Protein AF-A0A2J5P9A1-F1 (afdb_monomer)

Nearest PDB structures (foldseek):
  6lve-assembly1_A  TM=3.892E-01  e=6.793E-01  Paracoccus sp. SSG05
  6lvb-assembly1_A  TM=3.615E-01  e=5.360E-01  Paracoccus sp. SSG05
  6agb-assembly1_G  TM=2.607E-01  e=2.500E+00  Saccharomyces cerevisiae S288C
  5o4e-assembly1_C  TM=2.508E-01  e=5.088E+00  Homo sapiens

pLDDT: mean 72.23, std 11.92, range [46.72, 93.5]

Organism: NCBI:txid1134687

Solvent-accessible surface area (backbone atoms only — not comparable to full-atom values): 5593 Å² total; per-residue (Å²): 135,86,77,40,72,50,75,52,75,37,76,56,94,93,46,48,17,27,36,36,38,30,41,52,59,47,85,98,55,71,47,80,40,86,75,48,77,55,60,64,92,49,46,41,80,48,70,49,62,71,50,30,75,76,72,44,36,44,44,35,42,39,32,62,49,68,67,84,90,78,60,67,75,92,62,64,79,74,89,64,72,66,48,81,46,76,45,79,61,133

Foldseek 3Di:
DQWDKDWDADCDDVRRFWIKIWTCSDPPDIDIDTQDGGDNVFKDKDWDVVCCVPPVKTKMKIWTADDPPDDDPVCGDPPTDIDIGIDRDD

Secondary structure (DSSP, 8-state):
----EEEEEE-STT--SEEEEEE-SSTT--EEEEEEE--TTTEEEEE-HHHHHHH-EEEEEEEEPP-TTT--GGGTTSS--EEEEEEE--

Structure (mmCIF, N/CA/C/O backbone):
data_AF-A0A2J5P9A1-F1
#
_entry.id   AF-A0A2J5P9A1-F1
#
loop_
_atom_site.group_PDB
_atom_site.id
_atom_site.type_symbol
_atom_site.label_atom_id
_atom_site.label_alt_id
_atom_site.label_comp_id
_atom_site.label_asym_id
_atom_site.label_entity_id
_atom_site.label_seq_id
_atom_site.pdbx_PDB_ins_code
_atom_site.Cartn_x
_atom_site.Cartn_y
_atom_site.Cartn_z
_atom_site.occupancy
_atom_site.B_iso_or_equiv
_atom_site.auth_seq_id
_atom_site.auth_comp_id
_atom_site.auth_asym_id
_atom_site.auth_atom_id
_atom_site.pdbx_PDB_model_num
ATOM 1 N N . TYR A 1 1 ? -15.712 -3.834 8.521 1.00 56.09 1 TYR A N 1
ATOM 2 C CA . TYR A 1 1 ? -16.468 -2.689 7.963 1.00 56.09 1 TYR A CA 1
ATOM 3 C C . TYR A 1 1 ? -16.211 -1.457 8.816 1.00 56.09 1 TYR A C 1
ATOM 5 O O . TYR A 1 1 ? -16.215 -1.586 10.032 1.00 56.09 1 TYR A O 1
ATOM 13 N N . GLY A 1 2 ? -15.947 -0.301 8.198 1.00 75.00 2 GLY A N 1
ATOM 14 C CA . GLY A 1 2 ? -15.655 0.956 8.909 1.00 75.00 2 GLY A CA 1
ATOM 15 C C . GLY A 1 2 ? -14.176 1.218 9.212 1.00 75.00 2 GLY A C 1
ATOM 16 O O . GLY A 1 2 ? -13.875 2.151 9.946 1.00 75.00 2 GLY A O 1
ATOM 17 N N . LYS A 1 3 ? -13.259 0.414 8.659 1.00 79.19 3 LYS A N 1
ATOM 18 C CA . LYS A 1 3 ? -11.822 0.670 8.766 1.00 79.19 3 LYS A CA 1
ATOM 19 C C . LYS A 1 3 ? -11.396 1.754 7.778 1.00 79.19 3 LYS A C 1
ATOM 21 O O . LYS A 1 3 ? -11.848 1.744 6.634 1.00 79.19 3 LYS A O 1
ATOM 26 N N . ILE A 1 4 ? -10.525 2.660 8.213 1.00 82.56 4 ILE A N 1
ATOM 27 C CA . ILE A 1 4 ? -9.953 3.720 7.377 1.00 82.56 4 ILE A CA 1
ATOM 28 C C . ILE A 1 4 ? -8.448 3.490 7.307 1.00 82.56 4 ILE A C 1
ATOM 30 O O . ILE A 1 4 ? -7.769 3.536 8.330 1.00 82.56 4 ILE A O 1
ATOM 34 N N . TYR A 1 5 ? -7.934 3.259 6.100 1.00 83.12 5 TYR A N 1
ATOM 35 C CA . TYR A 1 5 ? -6.508 3.063 5.858 1.00 83.12 5 TYR A CA 1
ATOM 36 C C . TYR A 1 5 ? -5.936 4.192 5.009 1.00 83.12 5 TYR A C 1
ATOM 38 O O . TYR A 1 5 ? -6.541 4.603 4.019 1.00 83.12 5 TYR A O 1
ATOM 46 N N . VAL A 1 6 ? -4.732 4.639 5.358 1.00 83.62 6 VAL A N 1
ATOM 47 C CA . VAL A 1 6 ? -3.880 5.444 4.477 1.00 83.62 6 VAL A CA 1
ATOM 48 C C . VAL A 1 6 ? -2.810 4.530 3.905 1.00 83.62 6 VAL A C 1
ATOM 50 O O . VAL A 1 6 ? -2.010 3.969 4.651 1.00 83.62 6 VAL A O 1
ATOM 53 N N . ILE A 1 7 ? -2.793 4.379 2.583 1.00 81.12 7 ILE A N 1
ATOM 54 C CA . ILE A 1 7 ? -1.798 3.570 1.876 1.00 81.12 7 ILE A CA 1
ATOM 55 C C . ILE A 1 7 ? -0.849 4.516 1.154 1.00 81.12 7 ILE A C 1
ATOM 57 O O . ILE A 1 7 ? -1.285 5.403 0.420 1.00 81.12 7 ILE A O 1
ATOM 61 N N . TYR A 1 8 ? 0.450 4.330 1.357 1.00 75.56 8 TYR A N 1
ATOM 62 C CA . TYR A 1 8 ? 1.469 5.185 0.764 1.00 75.56 8 TYR A CA 1
ATOM 63 C C . TYR A 1 8 ? 2.750 4.408 0.485 1.00 75.56 8 TYR A C 1
ATOM 65 O O . TYR A 1 8 ? 2.995 3.324 1.023 1.00 75.56 8 TYR A O 1
ATOM 73 N N . ARG A 1 9 ? 3.575 4.991 -0.386 1.00 77.38 9 ARG A N 1
ATOM 74 C CA . ARG A 1 9 ? 4.941 4.538 -0.628 1.00 77.38 9 ARG A CA 1
ATOM 75 C C . ARG A 1 9 ? 5.928 5.509 0.001 1.00 77.38 9 ARG A C 1
ATOM 77 O O . ARG A 1 9 ? 5.696 6.717 -0.014 1.00 77.38 9 ARG A O 1
ATOM 84 N N . THR A 1 10 ? 7.040 4.993 0.486 1.00 79.44 10 THR A N 1
ATOM 85 C CA . THR A 1 10 ? 8.133 5.780 1.065 1.00 79.44 10 THR A CA 1
ATOM 86 C C . THR A 1 10 ? 9.305 5.857 0.096 1.00 79.44 10 THR A C 1
ATOM 88 O O . THR A 1 10 ? 9.671 4.870 -0.549 1.00 79.44 10 THR A O 1
ATOM 91 N N . THR A 1 11 ? 9.906 7.040 -0.010 1.00 70.31 11 THR A N 1
ATOM 92 C CA . THR A 1 11 ? 11.045 7.290 -0.905 1.00 70.31 11 THR A CA 1
ATOM 93 C C . THR A 1 11 ? 12.331 7.651 -0.170 1.00 70.31 11 THR A C 1
ATOM 95 O O . THR A 1 11 ? 13.404 7.421 -0.716 1.00 70.31 11 THR A O 1
ATOM 98 N N . GLU A 1 12 ? 12.242 8.158 1.061 1.00 72.69 12 GLU A N 1
ATOM 99 C CA . GLU A 1 12 ? 13.372 8.721 1.814 1.00 72.69 12 GLU A CA 1
ATOM 100 C C . GLU A 1 12 ? 13.348 8.273 3.295 1.00 72.69 12 GLU A C 1
ATOM 102 O O . GLU A 1 12 ? 12.621 7.342 3.659 1.00 72.69 12 GLU A O 1
ATOM 107 N N . ASP A 1 13 ? 14.195 8.882 4.132 1.00 72.12 13 ASP A N 1
ATOM 108 C CA . ASP A 1 13 ? 14.236 8.731 5.599 1.00 72.12 13 ASP A CA 1
ATOM 109 C C . ASP A 1 13 ? 14.439 7.301 6.131 1.00 72.12 13 ASP A C 1
ATOM 111 O O . ASP A 1 13 ? 13.844 6.882 7.122 1.00 72.12 13 ASP A O 1
ATOM 115 N N . GLY A 1 14 ? 15.281 6.506 5.460 1.00 74.81 14 GLY A N 1
ATOM 116 C CA . GLY A 1 14 ? 15.599 5.129 5.879 1.00 74.81 14 GLY A CA 1
ATOM 117 C C . GLY A 1 14 ? 14.454 4.127 5.684 1.00 74.81 14 GLY A C 1
ATOM 118 O O . GLY A 1 14 ? 14.614 2.937 5.956 1.00 74.81 14 GLY A O 1
ATOM 119 N N . LEU A 1 15 ? 13.315 4.590 5.169 1.00 75.06 15 LEU A N 1
ATOM 120 C CA . LEU A 1 15 ? 12.154 3.773 4.837 1.00 75.06 15 LEU A CA 1
ATOM 121 C C . LEU A 1 15 ? 11.966 3.621 3.330 1.00 75.06 15 LEU A C 1
ATOM 123 O O . LEU A 1 15 ? 11.002 2.984 2.924 1.00 75.06 15 LEU A O 1
ATOM 127 N N . GLY A 1 16 ? 12.849 4.186 2.503 1.00 79.62 16 GLY A N 1
ATOM 128 C CA . GLY A 1 16 ? 12.758 4.138 1.045 1.00 79.62 16 GLY A CA 1
ATOM 129 C C . GLY A 1 16 ? 12.490 2.732 0.498 1.00 79.62 16 GLY A C 1
ATOM 130 O O . GLY A 1 16 ? 13.078 1.749 0.951 1.00 79.62 16 GLY A O 1
ATOM 131 N N . GLY A 1 17 ? 11.578 2.645 -0.473 1.00 75.56 17 GLY A N 1
ATOM 132 C CA . GLY A 1 17 ? 11.231 1.376 -1.108 1.00 75.56 17 GLY A CA 1
ATOM 133 C C . GLY A 1 17 ? 10.275 0.518 -0.285 1.00 75.56 17 GLY A C 1
ATOM 134 O O . GLY A 1 17 ? 10.352 -0.705 -0.343 1.00 75.56 17 GLY A O 1
ATOM 135 N N . GLN A 1 18 ? 9.391 1.120 0.512 1.00 81.50 18 GLN A N 1
ATOM 136 C CA . GLN A 1 18 ? 8.358 0.390 1.246 1.00 81.50 18 GLN A CA 1
ATOM 137 C C . GLN A 1 18 ? 6.969 0.839 0.808 1.00 81.50 18 GLN A C 1
ATOM 139 O O . GLN A 1 18 ? 6.725 2.024 0.576 1.00 81.50 18 GLN A O 1
ATOM 144 N N . VAL A 1 19 ? 6.049 -0.117 0.704 1.00 79.19 19 VAL A N 1
ATOM 145 C CA . VAL A 1 19 ? 4.612 0.169 0.700 1.00 79.19 19 VAL A CA 1
ATOM 146 C C . VAL A 1 19 ? 4.098 -0.079 2.102 1.00 79.19 19 VAL A C 1
ATOM 148 O O . VAL A 1 19 ? 4.327 -1.154 2.666 1.00 79.19 19 VAL A O 1
ATOM 151 N N . ARG A 1 20 ? 3.414 0.914 2.663 1.00 84.88 20 ARG A N 1
ATOM 152 C CA . ARG A 1 20 ? 2.915 0.875 4.036 1.00 84.88 20 ARG A CA 1
ATOM 153 C C . ARG A 1 20 ? 1.435 1.219 4.073 1.00 84.88 20 ARG A C 1
ATOM 155 O O . ARG A 1 20 ? 0.942 1.978 3.235 1.00 84.88 20 ARG A O 1
ATOM 162 N N . ALA A 1 21 ? 0.742 0.641 5.042 1.00 85.38 21 ALA A N 1
ATOM 163 C CA . ALA A 1 21 ? -0.644 0.948 5.351 1.00 85.38 21 ALA A CA 1
ATOM 164 C C . ALA A 1 21 ? -0.722 1.420 6.802 1.00 85.38 21 ALA A C 1
ATOM 166 O O . ALA A 1 21 ? -0.201 0.751 7.691 1.00 85.38 21 ALA A O 1
ATOM 167 N N . ILE A 1 22 ? -1.375 2.553 7.048 1.00 89.06 22 ILE A N 1
ATOM 168 C CA . ILE A 1 22 ? -1.683 3.015 8.403 1.00 89.06 22 ILE A CA 1
ATOM 169 C C . ILE A 1 22 ? -3.184 2.869 8.622 1.00 89.06 22 ILE A C 1
ATOM 171 O O . ILE A 1 22 ? -3.968 3.505 7.917 1.00 89.06 22 ILE A O 1
ATOM 175 N N . ASP A 1 23 ? -3.576 2.050 9.598 1.00 90.00 23 ASP A N 1
ATOM 176 C CA . ASP A 1 23 ? -4.940 2.039 10.133 1.00 90.00 23 ASP A CA 1
ATOM 177 C C . ASP A 1 23 ? -5.142 3.314 10.961 1.00 90.00 23 ASP A C 1
ATOM 179 O O . ASP A 1 23 ? -4.489 3.499 11.989 1.00 90.00 23 ASP A O 1
ATOM 183 N N . VAL A 1 24 ? -6.028 4.197 10.501 1.00 92.88 24 VAL A N 1
ATOM 184 C CA . VAL A 1 24 ? -6.408 5.452 11.172 1.00 92.88 24 VAL A CA 1
ATOM 185 C C . VAL A 1 24 ? -7.861 5.427 11.649 1.00 92.88 24 VAL A C 1
ATOM 187 O O . VAL A 1 24 ? -8.468 6.471 11.880 1.00 92.88 24 VAL A O 1
ATOM 190 N N . THR A 1 25 ? -8.439 4.234 11.804 1.00 89.75 25 THR A N 1
ATOM 191 C CA . THR A 1 25 ? -9.840 4.069 12.220 1.00 89.75 25 THR A CA 1
ATOM 192 C C . THR A 1 25 ? -10.109 4.684 13.590 1.00 89.75 25 THR A C 1
ATOM 194 O O . THR A 1 25 ? -11.172 5.262 13.803 1.00 89.75 25 THR A O 1
ATOM 197 N N . THR A 1 26 ? -9.152 4.571 14.515 1.00 93.25 26 THR A N 1
ATOM 198 C CA . THR A 1 26 ? -9.251 5.146 15.860 1.00 93.25 26 THR A CA 1
ATOM 199 C C . THR A 1 26 ? -8.521 6.491 15.899 1.00 93.25 26 THR A C 1
ATOM 201 O O . THR A 1 26 ? -7.291 6.515 15.773 1.00 93.25 26 THR A O 1
ATOM 204 N N . PRO A 1 27 ? -9.228 7.619 16.110 1.00 91.88 27 PRO A N 1
ATOM 205 C CA . PRO A 1 27 ? -8.587 8.924 16.226 1.00 91.88 27 PRO A CA 1
ATOM 206 C C . PRO A 1 27 ? -7.514 8.941 17.322 1.00 91.88 27 PRO A C 1
ATOM 208 O O . PRO A 1 27 ? -7.758 8.513 18.448 1.00 91.88 27 PRO A O 1
ATOM 211 N N . GLY A 1 28 ? -6.320 9.436 16.989 1.00 93.50 28 GLY A N 1
ATOM 212 C CA . GLY A 1 28 ? -5.188 9.538 17.919 1.00 93.50 28 GLY A CA 1
ATOM 213 C C . GLY A 1 28 ? -4.395 8.243 18.147 1.00 93.50 28 GLY A C 1
ATOM 214 O O . GLY A 1 28 ? -3.404 8.283 18.870 1.00 93.50 28 GLY A O 1
ATOM 215 N N . ALA A 1 29 ? -4.777 7.125 17.520 1.00 93.44 29 ALA A N 1
ATOM 216 C CA . ALA A 1 29 ? -4.099 5.835 17.677 1.00 93.44 29 ALA A CA 1
ATOM 217 C C . ALA A 1 29 ? -3.808 5.156 16.320 1.00 93.44 29 ALA A C 1
ATOM 219 O O . ALA A 1 29 ? -4.374 4.098 16.034 1.00 93.44 29 ALA A O 1
ATOM 220 N N . PRO A 1 30 ? -2.953 5.755 15.464 1.00 92.12 30 PRO A N 1
ATOM 221 C CA . PRO A 1 30 ? -2.584 5.152 14.188 1.00 92.12 30 PRO A CA 1
ATOM 222 C C . PRO A 1 30 ? -1.740 3.884 14.386 1.00 92.12 30 PRO A C 1
ATOM 224 O O . PRO A 1 30 ? -0.846 3.857 15.234 1.00 92.12 30 PRO A O 1
ATOM 227 N N . VAL A 1 31 ? -1.981 2.857 13.566 1.00 91.56 31 VAL A N 1
ATOM 228 C CA . VAL A 1 31 ? -1.180 1.618 13.553 1.00 91.56 31 VAL A CA 1
ATOM 229 C C . VAL A 1 31 ? -0.577 1.402 12.167 1.00 91.56 31 VAL A C 1
ATOM 231 O O . VAL A 1 31 ? -1.313 1.296 11.191 1.00 91.56 31 VAL A O 1
ATOM 234 N N . ASP A 1 32 ? 0.753 1.349 12.086 1.00 89.00 32 ASP A N 1
ATOM 235 C CA . ASP A 1 32 ? 1.526 1.247 10.840 1.00 89.00 32 ASP A CA 1
ATOM 236 C C . ASP A 1 32 ? 1.929 -0.207 10.534 1.00 89.00 32 ASP A C 1
ATOM 238 O O . ASP A 1 32 ? 2.505 -0.899 11.378 1.00 89.00 32 ASP A O 1
ATOM 242 N N . TYR A 1 33 ? 1.663 -0.641 9.302 1.00 84.56 33 TYR A N 1
ATOM 243 C CA . TYR A 1 33 ? 1.998 -1.953 8.764 1.00 84.56 33 TYR A CA 1
ATOM 244 C C . TYR A 1 33 ? 2.894 -1.830 7.524 1.00 84.56 33 TYR A C 1
ATOM 246 O O . TYR A 1 33 ? 2.563 -1.135 6.560 1.00 84.56 33 TYR A O 1
ATOM 254 N N . LEU A 1 34 ? 4.006 -2.575 7.507 1.00 82.00 34 LEU A N 1
ATOM 255 C CA . LEU A 1 34 ? 4.805 -2.785 6.297 1.00 82.00 34 LEU A CA 1
ATOM 256 C C . LEU A 1 34 ? 4.142 -3.857 5.427 1.00 82.00 34 LEU A C 1
ATOM 258 O O . LEU A 1 34 ? 4.049 -5.012 5.836 1.00 82.00 34 LEU A O 1
ATOM 262 N N . MET A 1 35 ? 3.742 -3.481 4.214 1.00 75.69 35 MET A N 1
ATOM 263 C CA . MET A 1 35 ? 3.023 -4.363 3.290 1.00 75.69 35 MET A CA 1
ATOM 264 C C . MET A 1 35 ? 3.958 -5.009 2.263 1.00 75.69 35 MET A C 1
ATOM 266 O O . MET A 1 35 ? 3.822 -6.190 1.958 1.00 75.69 35 MET A O 1
ATOM 270 N N . ALA A 1 36 ? 4.911 -4.245 1.720 1.00 72.62 36 ALA A N 1
ATOM 271 C CA . ALA A 1 36 ? 5.844 -4.730 0.701 1.00 72.62 36 ALA A CA 1
ATOM 272 C C . ALA A 1 36 ? 7.1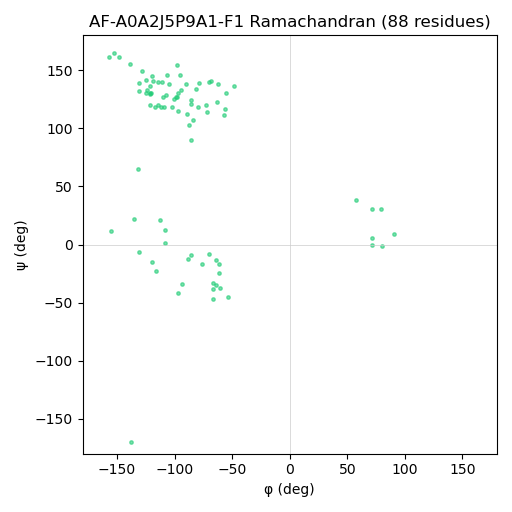41 -3.907 0.661 1.00 72.62 36 ALA A C 1
ATOM 274 O O . ALA A 1 36 ? 7.175 -2.766 1.128 1.00 72.62 36 ALA A O 1
ATOM 275 N N . ARG A 1 37 ? 8.196 -4.478 0.060 1.00 73.69 37 ARG A N 1
ATOM 276 C CA . ARG A 1 37 ? 9.474 -3.804 -0.234 1.00 73.69 37 ARG A CA 1
ATOM 277 C C . ARG A 1 37 ? 9.761 -3.794 -1.738 1.00 73.69 37 ARG A C 1
ATOM 279 O O . ARG A 1 37 ? 9.436 -4.765 -2.416 1.00 73.69 37 ARG A O 1
ATOM 286 N N . PHE A 1 38 ? 10.383 -2.728 -2.236 1.00 70.75 38 PHE A N 1
ATOM 287 C CA . PHE A 1 38 ? 10.706 -2.514 -3.648 1.00 70.75 38 PHE A CA 1
ATOM 288 C C . PHE A 1 38 ? 11.936 -1.616 -3.856 1.00 70.75 38 PHE A C 1
ATOM 290 O O . PHE A 1 38 ? 12.365 -0.918 -2.942 1.00 70.75 38 PHE A O 1
ATOM 297 N N . ASP A 1 39 ? 12.496 -1.612 -5.070 1.00 68.44 39 ASP A N 1
ATOM 298 C CA . ASP A 1 39 ? 13.581 -0.697 -5.453 1.00 68.44 39 ASP A CA 1
ATOM 299 C C . ASP A 1 39 ? 13.007 0.655 -5.905 1.00 68.44 39 ASP A C 1
ATOM 301 O O . ASP A 1 39 ? 12.429 0.778 -6.991 1.00 68.44 39 ASP A O 1
ATOM 305 N N . VAL A 1 40 ? 13.170 1.677 -5.062 1.00 67.88 40 VAL A N 1
ATOM 306 C CA . VAL A 1 40 ? 12.613 3.021 -5.270 1.00 67.88 40 VAL A CA 1
ATOM 307 C C . VAL A 1 40 ? 13.130 3.726 -6.527 1.00 67.88 40 VAL A C 1
ATOM 309 O O . VAL A 1 40 ? 12.430 4.576 -7.076 1.00 67.88 40 VAL A O 1
ATOM 312 N N . TYR A 1 41 ? 14.315 3.366 -7.023 1.00 67.62 41 TYR A N 1
ATOM 313 C CA . TYR A 1 41 ? 14.943 4.057 -8.152 1.00 67.62 41 TYR A CA 1
ATOM 314 C C . TYR A 1 41 ? 14.539 3.492 -9.512 1.00 67.62 41 TYR A C 1
ATOM 316 O O . TYR A 1 41 ? 14.815 4.114 -10.538 1.00 67.62 41 TYR A O 1
ATOM 324 N N . LYS A 1 42 ? 13.905 2.316 -9.536 1.00 64.19 42 LYS A N 1
ATOM 325 C CA . LYS A 1 42 ? 13.616 1.585 -10.777 1.00 64.19 42 LYS A CA 1
ATOM 326 C C . LYS A 1 42 ? 12.182 1.107 -10.917 1.00 64.19 42 LYS A C 1
ATOM 328 O O . LYS A 1 42 ? 11.855 0.581 -11.974 1.00 64.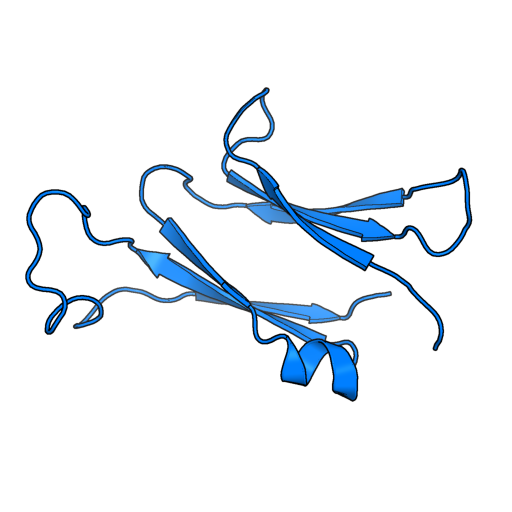19 42 LYS A O 1
ATOM 333 N N . THR A 1 43 ? 11.335 1.256 -9.900 1.00 64.69 43 THR A N 1
ATOM 334 C CA . THR A 1 43 ? 9.971 0.711 -9.941 1.00 64.69 43 THR A CA 1
ATOM 335 C C . THR A 1 43 ? 8.893 1.780 -9.763 1.00 64.69 43 THR A C 1
ATOM 337 O O . THR A 1 43 ? 8.986 2.685 -8.929 1.00 64.69 43 THR A O 1
ATOM 340 N N . GLU A 1 44 ? 7.855 1.681 -10.589 1.00 68.19 44 GLU A N 1
ATOM 341 C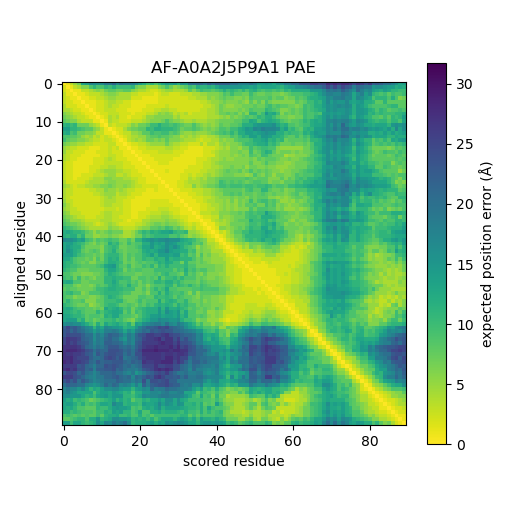 CA . GLU A 1 44 ? 6.597 2.410 -10.451 1.00 68.19 44 GLU A CA 1
ATOM 342 C C . GLU A 1 44 ? 5.557 1.500 -9.759 1.00 68.19 44 GLU A C 1
ATOM 344 O O . GLU A 1 44 ? 5.651 0.271 -9.790 1.00 68.19 44 GLU A O 1
ATOM 349 N N . LEU A 1 45 ? 4.578 2.116 -9.084 1.00 73.50 45 LEU A N 1
ATOM 350 C CA . LEU A 1 45 ? 3.543 1.433 -8.301 1.00 73.50 45 LEU A CA 1
ATOM 351 C C . LEU A 1 45 ? 2.162 1.870 -8.790 1.00 73.50 45 LEU A C 1
ATOM 353 O O . LEU A 1 45 ? 1.880 3.068 -8.860 1.00 73.50 45 LEU A O 1
ATOM 357 N N . SER A 1 46 ? 1.285 0.906 -9.054 1.00 70.12 46 SER A N 1
ATOM 358 C CA . SER A 1 46 ? -0.137 1.144 -9.317 1.00 70.12 46 SER A CA 1
ATOM 359 C C . SER A 1 46 ? -1.009 0.330 -8.364 1.00 70.12 46 SER A C 1
ATOM 361 O O . SER A 1 46 ? -0.691 -0.814 -8.045 1.00 70.12 46 SER A O 1
ATOM 363 N N . VAL A 1 47 ? -2.111 0.930 -7.906 1.00 74.06 47 VAL A N 1
ATOM 364 C CA . VAL A 1 47 ? -3.037 0.351 -6.918 1.00 74.06 47 VAL A CA 1
ATOM 365 C C . VAL A 1 47 ? -4.446 0.312 -7.504 1.00 74.06 47 VAL A C 1
ATOM 367 O O . VAL A 1 47 ? -4.913 1.318 -8.043 1.00 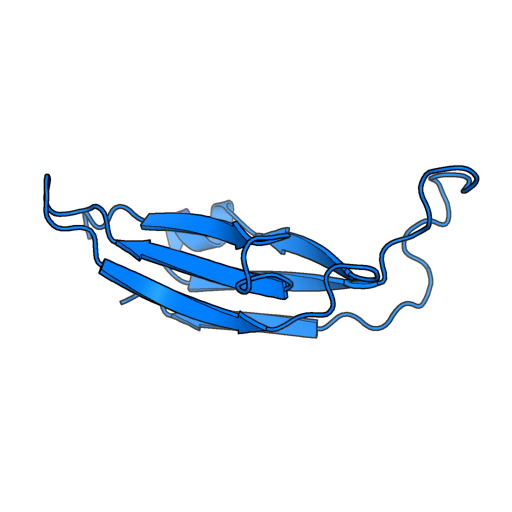74.06 47 VAL A O 1
ATOM 370 N N . ASN A 1 48 ? -5.141 -0.821 -7.373 1.00 75.56 48 ASN A N 1
ATOM 371 C CA . ASN A 1 48 ? -6.543 -0.933 -7.775 1.00 75.56 48 ASN A CA 1
ATOM 372 C C . ASN A 1 48 ? -7.478 -0.475 -6.643 1.00 75.56 48 ASN A C 1
ATOM 374 O O . ASN A 1 48 ? -7.905 -1.265 -5.804 1.00 75.56 48 ASN A O 1
ATOM 378 N N . VAL A 1 49 ? -7.807 0.818 -6.630 1.00 71.12 49 VAL A N 1
ATOM 379 C CA . VAL A 1 49 ? -8.658 1.424 -5.589 1.00 71.12 49 VAL A CA 1
ATOM 380 C C . VAL A 1 49 ? -10.081 0.848 -5.594 1.00 71.12 49 VAL A C 1
ATOM 382 O O . VAL A 1 49 ? -10.675 0.679 -4.533 1.00 71.12 49 VAL A O 1
ATOM 385 N N . GLN A 1 50 ? -10.622 0.501 -6.766 1.00 76.88 50 GLN A N 1
ATOM 386 C CA . GLN A 1 50 ? -11.986 -0.026 -6.881 1.00 76.88 50 GLN A CA 1
ATOM 387 C C . GLN A 1 50 ? -12.125 -1.401 -6.214 1.00 76.88 50 GLN A C 1
ATOM 389 O O . GLN A 1 50 ? -13.145 -1.685 -5.591 1.00 76.88 50 GLN A O 1
ATOM 394 N N . GLU A 1 51 ? -11.108 -2.255 -6.327 1.00 79.00 51 GLU A N 1
ATOM 395 C CA . GLU A 1 51 ? -11.094 -3.556 -5.654 1.00 79.00 51 GLU A CA 1
ATOM 396 C C . GLU A 1 51 ? -11.019 -3.388 -4.135 1.00 79.00 51 GLU A C 1
ATOM 398 O O . GLU A 1 51 ? -11.856 -3.941 -3.423 1.00 79.00 51 GLU A O 1
ATOM 403 N N . VAL A 1 52 ? -10.121 -2.520 -3.653 1.00 76.94 52 VAL A N 1
ATOM 404 C CA . VAL A 1 52 ? -9.984 -2.205 -2.221 1.00 76.94 52 VAL A CA 1
ATOM 405 C C . VAL A 1 52 ? -11.318 -1.774 -1.613 1.00 76.94 52 VAL A C 1
ATOM 407 O O . VAL A 1 52 ? -11.689 -2.259 -0.546 1.00 76.94 52 VAL A O 1
ATOM 410 N N . LEU A 1 53 ? -12.064 -0.896 -2.290 1.00 74.75 53 LEU A N 1
ATOM 411 C CA . LEU A 1 53 ? -13.343 -0.387 -1.787 1.00 74.75 53 LEU A CA 1
ATOM 412 C C . LEU A 1 53 ? -14.435 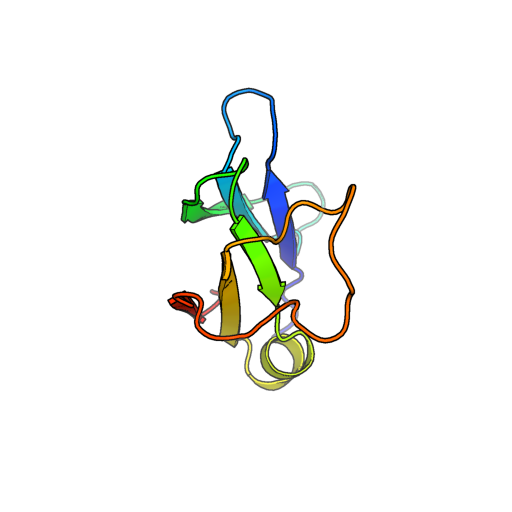-1.461 -1.702 1.00 74.75 53 LEU A C 1
ATOM 414 O O . LEU A 1 53 ? -15.277 -1.401 -0.808 1.00 74.75 53 LEU A O 1
ATOM 418 N N . ASN A 1 54 ? -14.431 -2.431 -2.618 1.00 78.75 54 ASN A N 1
ATOM 419 C CA . ASN A 1 54 ? -15.509 -3.416 -2.725 1.00 78.75 54 ASN A CA 1
ATOM 420 C C . ASN A 1 54 ? -15.236 -4.697 -1.935 1.00 78.75 54 ASN A C 1
ATOM 422 O O . ASN A 1 54 ? -16.176 -5.314 -1.439 1.00 78.75 54 ASN A O 1
ATOM 426 N N . THR A 1 55 ? -13.975 -5.116 -1.838 1.00 80.94 55 THR A N 1
ATOM 427 C CA . THR A 1 55 ? -13.598 -6.417 -1.261 1.00 80.94 55 THR A CA 1
ATOM 428 C C . THR A 1 55 ? -12.692 -6.289 -0.040 1.00 80.94 55 THR A C 1
ATOM 430 O O . THR A 1 55 ? -12.517 -7.260 0.693 1.00 80.94 55 THR A O 1
ATOM 433 N N . GLY A 1 56 ? -12.099 -5.113 0.193 1.00 75.19 56 GLY A N 1
ATOM 434 C CA . GLY A 1 56 ? -11.043 -4.935 1.192 1.00 75.19 56 GLY A CA 1
ATOM 435 C C . GLY A 1 56 ? -9.708 -5.577 0.796 1.00 75.19 56 GLY A C 1
ATOM 436 O O . GLY A 1 56 ? -8.776 -5.585 1.600 1.00 75.19 56 GLY A O 1
ATOM 437 N N . VAL A 1 57 ? -9.595 -6.116 -0.423 1.00 78.00 57 VAL A N 1
ATOM 438 C CA . VAL A 1 57 ? -8.350 -6.694 -0.938 1.00 78.00 57 VAL A CA 1
ATOM 439 C C . VAL A 1 57 ? -7.506 -5.589 -1.554 1.00 78.00 57 VAL A C 1
ATOM 441 O O . VAL A 1 57 ? -7.940 -4.879 -2.462 1.00 78.00 57 VAL A O 1
ATOM 444 N N . LEU A 1 58 ? -6.272 -5.460 -1.075 1.00 76.56 58 LEU A N 1
ATOM 445 C CA . LEU A 1 58 ? -5.282 -4.578 -1.669 1.00 76.56 58 LEU A CA 1
ATOM 446 C C . LEU A 1 58 ? -4.527 -5.315 -2.771 1.00 76.56 58 LEU A C 1
ATOM 448 O O . LEU A 1 58 ? -3.621 -6.094 -2.482 1.00 76.56 58 LEU A O 1
ATOM 452 N N . SER A 1 59 ? -4.874 -5.018 -4.023 1.00 76.94 59 SER A N 1
ATOM 453 C CA . SER A 1 59 ? -4.125 -5.460 -5.202 1.00 76.94 59 SER A CA 1
ATOM 454 C C . SER A 1 59 ? -3.237 -4.337 -5.729 1.00 76.94 59 SER A C 1
ATOM 456 O O . SER A 1 59 ? -3.699 -3.228 -6.029 1.00 76.94 59 SER A O 1
ATOM 458 N N . MET A 1 60 ? -1.947 -4.635 -5.856 1.00 75.50 60 MET A N 1
ATOM 459 C CA . MET A 1 60 ? -0.920 -3.697 -6.299 1.00 75.50 60 MET A CA 1
ATOM 460 C C . MET A 1 60 ? -0.072 -4.317 -7.399 1.00 75.50 60 MET A C 1
ATOM 462 O O . MET A 1 60 ? 0.326 -5.477 -7.304 1.00 75.50 60 MET A O 1
ATOM 466 N N . MET A 1 61 ? 0.252 -3.518 -8.410 1.00 73.00 61 MET A N 1
ATOM 467 C CA . MET A 1 61 ? 1.194 -3.891 -9.455 1.00 73.00 61 MET A CA 1
ATOM 468 C C . MET A 1 61 ? 2.446 -3.037 -9.314 1.00 73.00 61 MET A C 1
ATOM 470 O O . MET A 1 61 ? 2.384 -1.808 -9.423 1.00 73.00 61 MET A O 1
ATOM 474 N N . LEU A 1 62 ? 3.574 -3.701 -9.078 1.00 72.75 62 LEU A N 1
ATOM 475 C CA . LEU A 1 62 ? 4.886 -3.103 -9.276 1.00 72.75 62 LEU A CA 1
ATOM 476 C C . LEU A 1 62 ? 5.392 -3.467 -10.659 1.00 72.75 62 LEU A C 1
ATOM 478 O O . LEU A 1 62 ? 5.342 -4.630 -11.053 1.00 72.75 62 LEU A O 1
ATOM 482 N N . TYR A 1 63 ? 5.896 -2.472 -11.369 1.00 67.88 63 TYR A N 1
ATOM 483 C CA . TYR A 1 63 ? 6.497 -2.628 -12.686 1.00 67.88 63 TYR A CA 1
ATOM 484 C C . TYR A 1 63 ? 7.748 -1.761 -12.760 1.00 67.88 63 TYR A C 1
ATOM 486 O O . TYR A 1 63 ? 7.906 -0.807 -11.989 1.00 67.88 63 TYR A O 1
ATOM 494 N N . THR A 1 64 ? 8.681 -2.124 -13.635 1.00 66.12 64 THR A N 1
ATOM 495 C CA . THR A 1 64 ? 9.845 -1.277 -13.882 1.00 66.12 64 THR A CA 1
ATOM 496 C C . THR A 1 64 ? 9.367 0.073 -14.444 1.00 66.12 64 THR A C 1
ATOM 498 O O . THR A 1 64 ? 8.357 0.192 -15.119 1.00 66.12 64 THR A O 1
ATOM 501 N N . GLY A 1 65 ? 9.961 1.167 -13.986 1.00 60.47 65 GLY A N 1
ATOM 502 C CA 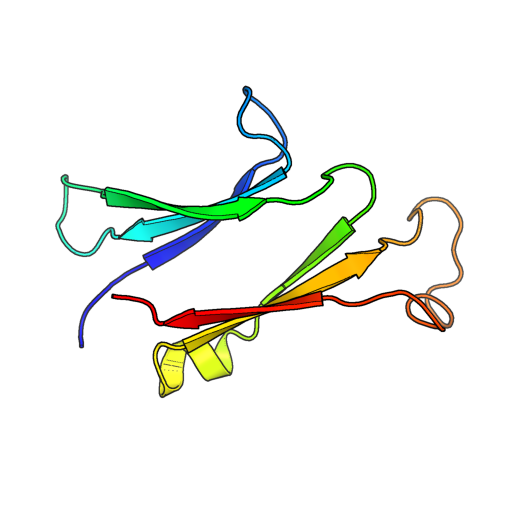. GLY A 1 65 ? 9.585 2.503 -14.432 1.00 60.47 65 GLY A CA 1
ATOM 503 C C . GLY A 1 65 ? 10.419 2.906 -15.636 1.00 60.47 65 GLY A C 1
ATOM 504 O O . GLY A 1 65 ? 11.637 2.733 -15.622 1.00 60.47 65 GLY A O 1
ATOM 505 N N . VAL A 1 66 ? 9.808 3.535 -16.636 1.00 55.91 66 VAL A N 1
ATOM 506 C CA . VAL A 1 66 ? 10.566 4.120 -17.750 1.00 55.91 66 VAL A CA 1
ATOM 507 C C . VAL A 1 66 ? 11.111 5.492 -17.346 1.00 55.91 66 VAL A C 1
ATOM 509 O O . VAL A 1 66 ? 10.382 6.322 -16.796 1.00 55.91 66 VAL A O 1
ATOM 512 N N . ASN A 1 67 ? 12.393 5.751 -17.629 1.00 55.12 67 ASN A N 1
ATOM 513 C CA . ASN A 1 67 ? 13.037 7.039 -17.363 1.00 55.12 67 ASN A CA 1
ATOM 514 C C . ASN A 1 67 ? 12.277 8.178 -18.075 1.00 55.12 67 ASN A C 1
ATOM 516 O O . ASN A 1 67 ? 12.265 8.275 -19.304 1.00 55.12 67 ASN A O 1
ATOM 520 N N . ARG A 1 68 ? 11.627 9.042 -17.285 1.00 52.69 68 ARG A N 1
ATOM 521 C CA . ARG A 1 68 ? 10.642 10.037 -17.748 1.00 52.69 68 ARG A CA 1
ATOM 522 C C . ARG A 1 68 ? 11.237 11.191 -18.559 1.00 52.69 68 ARG A C 1
ATOM 524 O O . ARG A 1 68 ? 10.483 1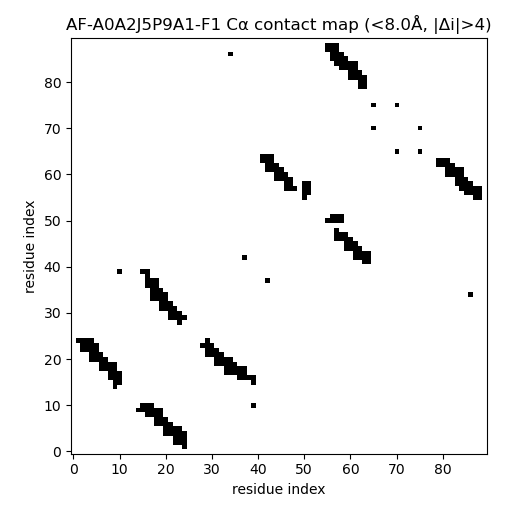1.982 -19.112 1.00 52.69 68 ARG A O 1
ATOM 531 N N . VAL A 1 69 ? 12.564 11.292 -18.638 1.00 55.59 69 VAL A N 1
ATOM 532 C CA 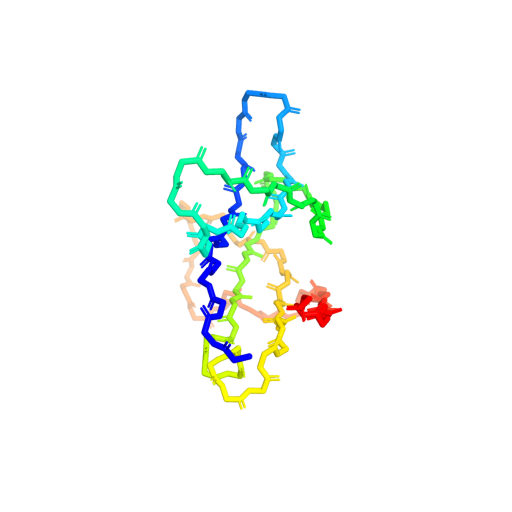. VAL A 1 69 ? 13.260 12.419 -19.281 1.00 55.59 69 VAL A CA 1
ATOM 533 C C . VAL A 1 69 ? 13.427 12.231 -20.802 1.00 55.59 69 VAL A C 1
ATOM 535 O O . VAL A 1 69 ? 13.771 13.187 -21.487 1.00 55.59 69 VAL A O 1
ATOM 538 N N . GLY A 1 70 ? 13.131 11.053 -21.372 1.00 53.41 70 GLY A N 1
ATOM 539 C CA . GLY A 1 70 ? 13.348 10.830 -22.814 1.00 53.41 70 GLY A CA 1
ATOM 540 C C . GLY A 1 70 ? 12.503 9.762 -23.510 1.00 53.41 70 GLY A C 1
ATOM 541 O O . GLY A 1 70 ? 12.828 9.398 -24.635 1.00 53.41 70 GLY A O 1
ATOM 542 N N . ALA A 1 71 ? 11.452 9.229 -22.882 1.00 51.50 71 ALA A N 1
ATOM 543 C CA . ALA A 1 71 ? 10.685 8.123 -23.456 1.00 51.50 71 ALA A CA 1
ATOM 544 C C . ALA A 1 71 ? 9.403 8.589 -24.166 1.00 51.50 71 ALA A C 1
ATOM 546 O O . ALA A 1 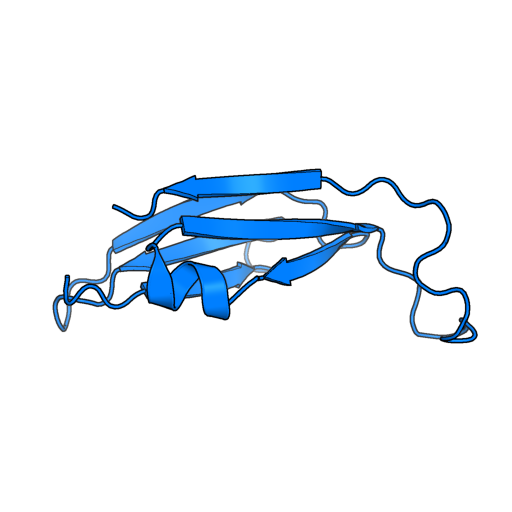71 ? 8.554 9.245 -23.561 1.00 51.50 71 ALA A O 1
ATOM 547 N N . ASN A 1 72 ? 9.231 8.183 -25.431 1.00 53.66 72 ASN A N 1
ATOM 548 C CA . ASN A 1 72 ? 7.937 8.207 -26.115 1.00 53.66 72 ASN A CA 1
ATOM 549 C C . ASN A 1 72 ? 6.928 7.387 -25.294 1.00 53.66 72 ASN A C 1
ATOM 551 O O . ASN A 1 72 ? 7.092 6.180 -25.113 1.00 53.66 72 ASN A O 1
ATOM 555 N N . LEU A 1 73 ? 5.884 8.051 -24.789 1.00 54.41 73 LEU A N 1
ATOM 556 C CA . LEU A 1 73 ? 4.908 7.486 -23.846 1.00 54.41 73 LEU A CA 1
ATOM 557 C C . LEU A 1 73 ? 4.125 6.281 -24.404 1.00 54.41 73 LEU A C 1
ATOM 559 O O . LEU A 1 73 ? 3.545 5.523 -23.632 1.00 54.41 73 LEU A O 1
ATOM 563 N N . GLU A 1 74 ? 4.133 6.074 -25.721 1.00 51.28 74 GLU A N 1
ATOM 564 C CA . GLU A 1 74 ? 3.406 4.996 -26.403 1.00 51.28 74 GLU A CA 1
ATOM 565 C C . GLU A 1 74 ? 4.063 3.610 -26.262 1.00 51.28 74 GLU A C 1
ATOM 567 O O . GLU A 1 74 ? 3.398 2.596 -26.452 1.00 51.28 74 GLU A O 1
ATOM 572 N N . GLN A 1 75 ? 5.341 3.535 -25.871 1.00 49.41 75 GLN A N 1
ATOM 573 C CA . GLN A 1 75 ? 6.066 2.268 -25.656 1.00 49.41 75 GLN A CA 1
ATOM 574 C C . GLN A 1 75 ? 6.336 1.974 -24.171 1.00 49.41 75 GLN A C 1
ATOM 576 O O . GLN A 1 75 ? 7.102 1.072 -23.842 1.00 49.41 75 GLN A O 1
ATOM 581 N N . LYS A 1 76 ? 5.694 2.722 -23.262 1.00 51.03 76 LYS A N 1
ATOM 582 C CA . LYS A 1 76 ? 6.040 2.795 -21.833 1.00 51.03 76 LYS A CA 1
ATOM 583 C C . LYS A 1 76 ? 5.870 1.476 -21.048 1.00 51.03 76 LYS A C 1
ATOM 585 O O . LYS A 1 76 ? 6.359 1.381 -19.933 1.00 51.03 76 LYS A O 1
ATOM 590 N N . TYR A 1 77 ? 5.194 0.470 -21.605 1.00 52.25 77 TYR A N 1
ATOM 591 C CA . TYR A 1 77 ? 4.820 -0.755 -20.879 1.00 52.25 77 TYR A CA 1
ATOM 592 C C . TYR A 1 77 ? 5.079 -2.050 -21.661 1.00 52.25 77 TYR A C 1
ATOM 594 O O . TYR A 1 77 ? 4.438 -3.071 -21.412 1.00 52.25 77 TYR A O 1
ATOM 602 N N . LEU A 1 78 ? 5.976 -2.025 -22.649 1.00 46.72 78 LEU A N 1
ATOM 603 C CA . LEU A 1 78 ? 6.234 -3.191 -23.489 1.00 46.72 78 LEU A CA 1
ATOM 604 C C . LEU A 1 78 ? 7.337 -4.065 -22.868 1.00 46.72 78 LEU A C 1
ATOM 606 O O . LEU A 1 78 ? 8.500 -3.683 -22.843 1.00 46.72 78 LEU A O 1
ATOM 610 N N . ALA A 1 79 ? 6.946 -5.264 -22.421 1.00 53.31 79 ALA A N 1
ATOM 611 C CA . ALA A 1 79 ? 7.820 -6.372 -22.007 1.00 53.31 79 ALA A CA 1
ATOM 612 C C . ALA A 1 79 ? 8.597 -6.221 -20.681 1.00 53.31 79 ALA A C 1
ATOM 614 O O . ALA A 1 79 ? 9.664 -6.815 -20.524 1.00 53.31 79 ALA A O 1
ATOM 615 N N . GLU A 1 80 ? 8.058 -5.500 -19.700 1.00 56.94 80 GLU A N 1
ATOM 616 C CA . GLU A 1 80 ? 8.677 -5.415 -18.373 1.00 56.94 80 GLU A CA 1
ATOM 617 C C . GLU A 1 80 ? 8.091 -6.429 -17.382 1.00 56.94 80 GLU A C 1
ATOM 619 O O . GLU A 1 80 ? 6.902 -6.753 -17.413 1.00 56.94 80 GLU A O 1
ATOM 624 N N . CYS A 1 81 ? 8.939 -6.940 -16.485 1.00 58.34 81 CYS A N 1
ATOM 625 C CA . CYS A 1 81 ? 8.497 -7.796 -15.391 1.00 58.34 81 CYS A CA 1
ATOM 626 C C . CYS A 1 81 ? 7.562 -7.002 -14.473 1.00 58.34 81 CYS A C 1
ATOM 628 O O . CYS A 1 81 ? 7.947 -5.965 -13.929 1.00 58.34 81 CYS A O 1
ATOM 630 N N . ALA A 1 82 ? 6.347 -7.513 -14.286 1.00 60.31 82 ALA A N 1
ATOM 631 C CA . ALA A 1 82 ? 5.401 -6.998 -13.313 1.00 60.31 82 ALA A CA 1
ATOM 632 C C . ALA A 1 82 ? 5.216 -8.013 -12.185 1.00 60.31 82 ALA A C 1
ATOM 634 O O . ALA A 1 82 ? 5.122 -9.220 -12.419 1.00 60.31 82 ALA A O 1
ATOM 635 N N . TRP A 1 83 ? 5.133 -7.510 -10.960 1.00 68.31 83 TRP A N 1
ATOM 636 C CA . TRP A 1 83 ? 4.842 -8.309 -9.779 1.00 68.31 83 TRP A CA 1
ATOM 637 C C . TRP A 1 83 ? 3.495 -7.879 -9.215 1.00 68.31 83 TRP A C 1
ATOM 639 O O . TRP A 1 83 ? 3.302 -6.714 -8.852 1.00 68.31 83 TRP A O 1
ATOM 649 N N . LEU A 1 84 ? 2.566 -8.833 -9.160 1.00 69.12 84 LEU A N 1
ATOM 650 C CA . LEU A 1 84 ? 1.284 -8.660 -8.496 1.00 69.12 84 LEU A CA 1
ATOM 651 C C . LEU A 1 84 ? 1.456 -8.984 -7.013 1.00 69.12 84 LEU A C 1
ATOM 653 O O . LEU A 1 84 ? 1.824 -10.101 -6.651 1.00 69.12 84 LEU A O 1
ATOM 657 N N . PHE A 1 85 ? 1.154 -8.009 -6.167 1.00 69.19 85 PHE A N 1
ATOM 658 C CA . PHE A 1 85 ? 1.069 -8.193 -4.727 1.00 69.19 85 PHE A CA 1
ATOM 659 C C . PHE A 1 85 ? -0.386 -8.083 -4.310 1.00 69.19 85 PHE A C 1
ATOM 661 O O . PHE A 1 85 ? -1.053 -7.095 -4.623 1.00 69.19 85 PHE A O 1
ATOM 668 N N . GLN A 1 86 ? -0.857 -9.092 -3.587 1.00 70.50 86 GLN A N 1
ATOM 669 C CA . GLN A 1 86 ? -2.167 -9.076 -2.961 1.00 70.50 86 GLN A CA 1
ATOM 670 C C . GLN A 1 86 ? -2.001 -9.228 -1.459 1.00 70.50 86 GLN A C 1
ATOM 672 O O . GLN A 1 86 ? -1.289 -10.115 -0.987 1.00 70.50 86 GLN A O 1
ATOM 677 N N . ALA A 1 87 ? -2.660 -8.350 -0.716 1.00 66.81 87 ALA A N 1
ATOM 678 C CA . ALA A 1 87 ? -2.758 -8.450 0.726 1.00 66.81 87 ALA A CA 1
ATOM 679 C C . ALA A 1 87 ? -4.216 -8.279 1.138 1.00 66.81 87 ALA A C 1
ATOM 681 O O . ALA A 1 87 ? -4.897 -7.348 0.700 1.00 66.81 87 ALA A O 1
ATOM 682 N N . GLN A 1 88 ? -4.684 -9.175 2.002 1.00 73.75 88 GLN A N 1
ATOM 683 C CA . GLN A 1 88 ? -5.939 -8.965 2.703 1.00 73.75 88 GLN A CA 1
ATOM 684 C C . GLN A 1 88 ? -5.699 -7.888 3.760 1.00 73.75 88 GLN A C 1
ATOM 686 O O . GLN A 1 88 ? -4.836 -8.057 4.624 1.00 73.75 88 GLN A O 1
ATOM 691 N N . LEU A 1 89 ? -6.431 -6.778 3.678 1.00 66.62 89 LEU A N 1
ATOM 692 C CA . LEU A 1 89 ? -6.401 -5.789 4.749 1.00 66.62 89 LEU A CA 1
ATOM 693 C C . LEU A 1 89 ? -7.115 -6.369 5.990 1.00 66.62 89 LEU A C 1
ATOM 695 O O . LEU A 1 89 ? -8.117 -7.071 5.805 1.00 66.62 89 LEU A O 1
ATOM 699 N N . PRO A 1 90 ? -6.592 -6.131 7.213 1.00 59.56 90 PRO A N 1
ATOM 700 C CA . PRO A 1 90 ? -7.178 -6.630 8.461 1.00 59.56 90 PRO A CA 1
ATOM 701 C C . PRO A 1 90 ? -8.636 -6.217 8.712 1.00 59.56 90 PRO A C 1
ATOM 703 O O . PRO A 1 90 ? -9.048 -5.115 8.282 1.00 59.56 90 PRO A O 1
#

Mean predicted aligned error: 9.61 Å

Radius of gyration: 15.04 Å; Cα contacts (8 Å, |Δi|>4): 142; chains: 1; bounding box: 32×22×44 Å

Sequence (90 aa):
YGKIYVIYRTTEDGLGGQVRAIDVTTPGAPVDYLMARFDVYKTELSVNVQEVLNTGVLSMMLYTGVNRVGANLEQKYLAECAWLFQAQLP